Protein 3EBT (pdb70)

Secondary structure (P-SEA, 3-state):
ccccaaaaaaaaaaaccccccccccccccccccccccccccccccccaaaaaaaaaaccccccccccccbbbbcccbbbbbbbbbbbccccbbbbbcbbbbbbbccccccbbbbbccccccccccc

B-factor: mean 20.27, std 9.11, range [6.92, 60.17]

Sequence (126 aa):
SNNNQQTVREESSYEAFHHRRDLPGVLAALAPDDVRWTHPDGSSPYGLGGTKHHGHDEVIAFIRHVPTHIAERRLAPDDEEFIESGERRIVVLLGTRRVTAVNGRSATLKFVHVVWRRRFENGRAVTFEDHFDTAEIRLITA

Radius of gyration: 14.11 Å; Cα contacts (8 Å, |Δi|>4): 260; chains: 1; bounding box: 43×29×24 Å

Structure (mmCIF, N/CA/C/O backbone):
data_3EBT
#
_entry.id   3EBT
#
_cell.length_a   75.730
_cell.length_b   75.730
_cell.length_c   50.070
_cell.angle_alpha   90.000
_cell.angle_beta   90.000
_cell.angle_gamma   120.000
#
_symmetry.space_group_name_H-M   'P 31 2 1'
#
loop_
_entity.id
_entity.type
_entity.pdbx_description
1 polymer 'uncharacterized NTF2-like protein'
2 non-polymer 'UNKNOWN LIGAND'
3 water water
#
loop_
_atom_site.group_PDB
_atom_site.id
_atom_site.type_symbol
_atom_site.label_atom_id
_atom_site.label_alt_id
_atom_site.label_comp_id
_atom_site.label_asym_id
_atom_site.label_entity_id
_atom_site.label_seq_id
_atom_site.pdbx_PDB_ins_code
_atom_site.Cartn_x
_atom_site.Cartn_y
_atom_site.Cartn_z
_atom_site.occupancy
_atom_site.B_iso_or_equiv
_atom_site.auth_seq_id
_atom_site.auth_comp_id
_atom_site.auth_asym_id
_atom_site.auth_atom_id
_atom_site.pdbx_PDB_model_num
ATOM 1 C C . GLY A 1 1 ? 61.595 -0.613 2.509 1.00 39.17 0 GLY A C 1
ATOM 2 O O . GLY A 1 1 ? 61.799 0.127 1.543 1.00 41.38 0 GLY A O 1
ATOM 11 N N . SER A 1 3 ? 58.881 2.394 2.123 1.00 29.59 2 SER A N 1
ATOM 12 C CA . SER A 1 3 ? 58.890 3.834 1.922 1.00 26.04 2 SER A CA 1
ATOM 13 C C . SER A 1 3 ? 58.058 4.517 3.007 1.00 24.27 2 SER A C 1
ATOM 14 O O . SER A 1 3 ? 57.183 3.903 3.632 1.00 23.69 2 SER A O 1
ATOM 17 N N . ASN A 1 4 ? 58.316 5.804 3.229 1.00 23.87 3 ASN A N 1
ATOM 18 C CA A ASN A 1 4 ? 57.538 6.558 4.212 0.50 23.31 3 ASN A CA 1
ATOM 19 C CA B ASN A 1 4 ? 57.548 6.569 4.208 0.50 23.20 3 ASN A CA 1
ATOM 20 C C . ASN A 1 4 ? 56.063 6.603 3.818 1.00 21.60 3 ASN A C 1
ATOM 21 O O . ASN A 1 4 ? 55.193 6.521 4.671 1.00 20.87 3 ASN A O 1
ATOM 30 N N . ASN A 1 5 ? 55.798 6.741 2.517 1.00 19.27 4 ASN A N 1
ATOM 31 C CA . ASN A 1 5 ? 54.404 6.763 2.035 1.00 17.42 4 ASN A CA 1
ATOM 32 C C . ASN A 1 5 ? 53.683 5.463 2.294 1.00 17.35 4 ASN A C 1
ATOM 33 O O . ASN A 1 5 ? 52.533 5.481 2.715 1.00 17.85 4 ASN A O 1
ATOM 46 N N . GLN A 1 7 ? 54.429 3.406 4.751 1.00 21.74 6 GLN A N 1
ATOM 47 C CA A GLN A 1 7 ? 54.167 3.409 6.196 0.50 22.22 6 GLN A CA 1
ATOM 48 C CA B GLN A 1 7 ? 54.191 3.424 6.199 0.50 22.35 6 GLN A CA 1
ATOM 49 C C . GLN A 1 7 ? 52.956 4.271 6.538 1.00 20.51 6 GLN A C 1
ATOM 50 O O . GLN A 1 7 ? 52.139 3.904 7.361 1.00 21.53 6 GLN A O 1
ATOM 61 N N . THR A 1 8 ? 52.849 5.431 5.911 1.00 19.54 7 THR A N 1
ATOM 62 C CA . THR A 1 8 ? 51.713 6.327 6.093 1.00 19.65 7 THR A CA 1
ATOM 63 C C . THR A 1 8 ? 50.387 5.681 5.701 1.00 20.77 7 THR A C 1
ATOM 64 O O . THR A 1 8 ? 49.406 5.800 6.432 1.00 19.99 7 THR A O 1
ATOM 68 N N . VAL A 1 9 ? 50.362 5.003 4.546 1.00 19.20 8 VAL A N 1
ATOM 69 C CA . VAL A 1 9 ? 49.146 4.289 4.129 1.00 19.34 8 VAL A CA 1
ATOM 70 C C . VAL A 1 9 ? 48.790 3.208 5.151 1.00 19.66 8 VAL A C 1
ATOM 71 O O . VAL A 1 9 ? 47.662 3.140 5.642 1.00 19.68 8 VAL A O 1
ATOM 75 N N . ARG A 1 10 ? 49.782 2.367 5.461 1.00 21.52 9 ARG A N 1
ATOM 76 C CA . ARG A 1 10 ? 49.555 1.262 6.393 1.00 23.63 9 ARG A CA 1
ATOM 77 C C . ARG A 1 10 ? 49.072 1.809 7.744 1.00 22.84 9 ARG A C 1
ATOM 78 O O . ARG A 1 10 ? 48.132 1.294 8.341 1.00 25.14 9 ARG A O 1
ATOM 86 N N . GLU A 1 11 ? 49.683 2.910 8.210 1.00 23.62 10 GLU A N 1
ATOM 87 C CA A GLU A 1 11 ? 49.258 3.522 9.452 0.50 24.04 10 GLU A CA 1
ATOM 88 C CA B GLU A 1 11 ? 49.268 3.579 9.461 0.50 24.39 10 GLU A CA 1
ATOM 89 C C . GLU A 1 11 ? 47.841 4.116 9.415 1.00 23.37 10 GLU A C 1
ATOM 90 O O . GLU A 1 11 ? 47.146 4.123 10.424 1.00 24.15 10 GLU A O 1
ATOM 101 N N . SER A 1 12 ? 47.390 4.600 8.250 1.00 21.57 11 SER A N 1
ATOM 102 C CA A SER A 1 12 ? 46.044 5.132 8.144 0.50 20.18 11 SER A CA 1
ATOM 103 C CA B SER A 1 12 ? 46.014 5.118 8.121 0.50 21.64 11 SER A CA 1
ATOM 104 C C . SER A 1 12 ? 44.987 4.023 8.354 1.00 19.95 11 SER A C 1
ATOM 105 O O . SER A 1 12 ? 43.944 4.271 8.974 1.00 19.98 11 SER A O 1
ATOM 110 N N . TYR A 1 13 ? 45.275 2.814 7.838 1.00 19.56 12 TYR A N 1
ATOM 111 C CA . TYR A 1 13 ? 44.369 1.661 8.059 1.00 19.66 12 TYR A CA 1
ATOM 112 C C . TYR A 1 13 ? 44.303 1.271 9.548 1.00 20.74 12 TYR A C 1
ATOM 113 O O . TYR A 1 13 ? 43.218 1.001 10.056 1.00 21.46 12 TYR A O 1
ATOM 122 N N . GLU A 1 14 ? 45.437 1.405 10.248 1.00 22.04 13 GLU A N 1
ATOM 123 C CA . GLU A 1 14 ? 45.489 1.117 11.693 1.00 23.38 13 GLU A CA 1
ATOM 124 C C . GLU A 1 14 ? 44.629 2.161 12.404 1.00 23.57 13 GLU A C 1
ATOM 125 O O . GLU A 1 14 ? 43.773 1.842 13.249 1.00 24.69 13 GLU A O 1
ATOM 131 N N . ALA A 1 15 ? 44.793 3.430 12.026 1.00 22.89 14 ALA A N 1
ATOM 132 C CA . ALA A 1 15 ? 43.957 4.499 12.583 1.00 22.51 14 ALA A CA 1
ATOM 133 C C . ALA A 1 15 ? 42.464 4.279 12.382 1.00 24.38 14 ALA A C 1
ATOM 134 O O . ALA A 1 15 ? 41.660 4.461 13.278 1.00 25.82 14 ALA A O 1
ATOM 136 N N . PHE A 1 16 ? 42.095 3.831 11.179 1.00 23.75 15 PHE A N 1
ATOM 137 C CA . PHE A 1 16 ? 40.704 3.535 10.869 1.00 23.27 15 PHE A CA 1
ATOM 138 C C . PHE A 1 16 ? 40.106 2.459 11.800 1.00 23.40 15 PHE A C 1
ATOM 139 O O . PHE A 1 16 ? 39.001 2.609 12.307 1.00 26.10 15 PHE A O 1
ATOM 147 N N . HIS A 1 17 ? 40.867 1.408 12.000 1.00 22.85 16 HIS A N 1
ATOM 148 C CA A HIS A 1 17 ? 40.369 0.336 12.870 0.50 24.95 16 HIS A CA 1
ATOM 149 C CA B HIS A 1 17 ? 40.495 0.231 12.830 0.50 26.02 16 HIS A CA 1
ATOM 150 C C . HIS A 1 17 ? 40.258 0.678 14.300 1.00 27.48 16 HIS A C 1
ATOM 151 O O . HIS A 1 17 ? 39.488 0.039 14.989 1.00 29.29 16 HIS A O 1
ATOM 164 N N . ARG A 1 18 ? 40.941 1.760 14.709 1.00 28.59 17 ARG A N 1
ATOM 165 C CA . ARG A 1 18 ? 40.837 2.351 16.060 1.00 29.43 17 ARG A CA 1
ATOM 166 C C . ARG A 1 18 ? 39.723 3.405 16.178 1.00 31.89 17 ARG A C 1
ATOM 167 O O . ARG A 1 18 ? 39.482 3.889 17.288 1.00 34.73 17 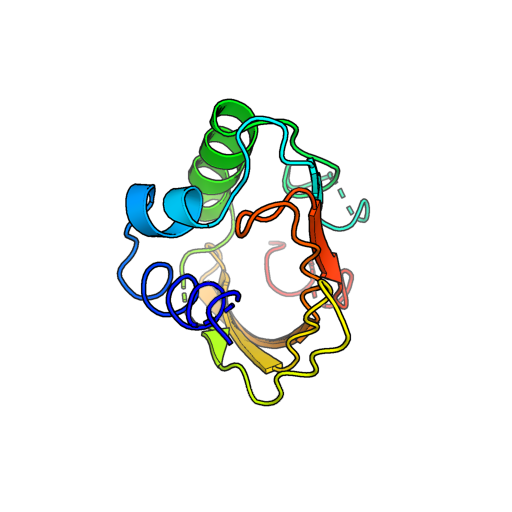ARG A O 1
ATOM 175 N N . ARG A 1 19 ? 39.073 3.803 15.080 1.00 30.61 18 ARG A N 1
ATOM 176 C CA . ARG A 1 19 ? 38.092 4.907 15.043 1.00 31.76 18 ARG A CA 1
ATOM 177 C C . ARG A 1 19 ? 38.746 6.232 15.518 1.00 33.52 18 ARG A C 1
ATOM 178 O O . ARG A 1 19 ? 38.135 7.032 16.244 1.00 35.11 18 ARG A O 1
ATOM 180 N N . ASP A 1 20 ? 39.992 6.422 15.071 1.00 32.07 19 ASP A N 1
ATOM 181 C CA . ASP A 1 20 ? 40.864 7.540 15.410 1.00 31.06 19 ASP A CA 1
ATOM 182 C C . ASP A 1 20 ? 40.867 8.477 14.218 1.00 29.65 19 ASP A C 1
ATOM 183 O O . ASP A 1 20 ? 41.686 8.310 13.291 1.00 29.35 19 ASP A O 1
ATOM 188 N N . LEU A 1 21 ? 39.949 9.436 14.244 1.00 29.98 20 LEU A N 1
ATOM 189 C CA . LEU A 1 21 ? 39.790 10.432 13.187 1.00 29.64 20 LEU A CA 1
ATOM 190 C C . LEU A 1 21 ? 41.053 11.261 12.946 1.00 28.26 20 LEU A C 1
ATOM 191 O O . LEU A 1 21 ? 41.455 11.432 11.810 1.00 26.06 20 LEU A O 1
ATOM 196 N N . PRO A 1 22 ? 41.671 11.830 13.997 1.00 27.30 21 PRO A N 1
ATOM 197 C CA . PRO A 1 22 ? 42.944 12.535 13.751 1.00 25.08 21 PRO A CA 1
ATOM 198 C C . PRO A 1 22 ? 44.024 11.683 13.055 1.00 23.81 21 PRO A C 1
ATOM 199 O O . PRO A 1 22 ? 44.728 12.185 12.181 1.00 23.20 21 PRO A O 1
ATOM 203 N N . GLY A 1 23 ? 44.128 10.408 13.425 1.00 23.55 22 GLY A N 1
ATOM 204 C CA . GLY A 1 23 ? 45.089 9.486 12.823 1.00 24.01 22 GLY A CA 1
ATOM 205 C C . GLY A 1 23 ? 44.814 9.274 11.330 1.00 23.79 22 GLY A C 1
ATOM 206 O O . GLY A 1 23 ? 45.748 9.224 10.528 1.00 24.44 22 GLY A O 1
ATOM 207 N N . VAL A 1 24 ? 43.536 9.213 10.974 1.00 23.57 23 VAL A N 1
ATOM 208 C CA . VAL A 1 24 ? 43.125 9.105 9.537 1.00 22.89 23 VAL A CA 1
ATOM 209 C C . VAL A 1 24 ? 43.456 10.405 8.769 1.00 23.00 23 VAL A C 1
ATOM 210 O O . VAL A 1 24 ? 43.991 10.375 7.659 1.00 23.08 23 VAL A O 1
ATOM 214 N N . LEU A 1 25 ? 43.152 11.554 9.369 1.00 21.37 24 LEU A N 1
ATOM 215 C CA . LEU A 1 25 ? 43.471 12.854 8.765 1.00 21.26 24 LEU A CA 1
ATOM 216 C C . LEU A 1 25 ? 44.964 13.134 8.627 1.00 21.73 24 LEU A C 1
ATOM 217 O O . LEU A 1 25 ? 45.373 13.883 7.726 1.00 21.75 24 LEU A O 1
ATOM 222 N N . ALA A 1 26 ? 45.777 12.543 9.506 1.00 21.64 25 ALA A N 1
ATOM 223 C CA . ALA A 1 26 ? 47.248 12.723 9.506 1.00 21.98 25 ALA A CA 1
ATOM 224 C C . ALA A 1 26 ? 47.916 12.385 8.169 1.00 20.14 25 ALA A C 1
ATOM 225 O O . ALA A 1 26 ? 48.915 12.977 7.791 1.00 20.96 25 ALA A O 1
ATOM 227 N N . ALA A 1 27 ? 47.333 11.437 7.422 1.00 18.67 26 ALA A N 1
ATOM 228 C CA . ALA A 1 27 ? 47.857 11.033 6.120 1.00 17.77 26 ALA A CA 1
ATOM 229 C C . ALA A 1 27 ? 47.501 11.967 4.998 1.00 16.67 26 ALA A C 1
ATOM 230 O O . ALA A 1 27 ? 48.070 11.841 3.926 1.00 17.82 26 ALA A O 1
ATOM 232 N N . LEU A 1 28 ? 46.546 12.861 5.221 1.00 16.49 27 LEU A N 1
ATOM 233 C CA . LEU A 1 28 ? 45.957 13.661 4.155 1.00 15.74 27 LEU A CA 1
ATOM 234 C C . LEU A 1 28 ? 46.467 15.068 4.102 1.00 15.19 27 LEU A C 1
ATOM 235 O O . LEU A 1 28 ? 46.576 15.733 5.136 1.00 16.95 27 LEU A O 1
ATOM 240 N N . ALA A 1 29 ? 46.758 15.535 2.894 1.00 15.65 28 ALA A N 1
ATOM 241 C CA . ALA A 1 29 ? 47.161 16.912 2.699 1.00 15.97 28 ALA A CA 1
ATOM 242 C C . ALA A 1 29 ? 46.034 17.865 3.077 1.00 17.13 28 ALA A C 1
ATOM 243 O O . ALA A 1 29 ? 44.850 17.507 3.035 1.00 16.91 28 ALA A O 1
ATOM 245 N N . PRO A 1 30 ? 46.378 19.105 3.485 1.00 17.92 29 PRO A N 1
ATOM 246 C CA . PRO A 1 30 ? 45.274 20.035 3.749 1.00 18.52 29 PRO A CA 1
ATOM 247 C C . PRO A 1 30 ? 44.301 20.296 2.585 1.00 19.47 29 PRO A C 1
ATOM 248 O O . PRO A 1 30 ? 43.127 20.533 2.818 1.00 21.23 29 PRO A O 1
ATOM 252 N N . ASP A 1 31 ? 44.779 20.224 1.342 1.00 17.65 30 ASP A N 1
ATOM 253 C CA A ASP A 1 31 ? 44.043 20.460 0.085 0.50 16.95 30 ASP A CA 1
ATOM 254 C CA B ASP A 1 31 ? 43.867 20.442 0.206 0.50 18.41 30 ASP A CA 1
ATOM 255 C C . ASP A 1 31 ? 43.505 19.118 -0.480 1.00 16.00 30 ASP A C 1
ATOM 256 O O . ASP A 1 31 ? 43.151 19.079 -1.646 1.00 16.29 30 ASP A O 1
ATOM 265 N N . VAL A 1 32 ? 43.462 18.048 0.317 1.00 15.60 31 VAL A N 1
ATOM 266 C CA . VAL A 1 32 ? 43.076 16.721 -0.187 1.00 13.18 31 VAL A CA 1
ATOM 267 C C . VAL A 1 32 ? 41.763 16.734 -0.946 1.00 12.98 31 VAL A C 1
ATOM 268 O O . VAL A 1 32 ? 40.824 17.402 -0.555 1.00 14.34 31 VAL A O 1
ATOM 272 N N . ARG A 1 33 ? 41.707 15.954 -2.019 1.00 12.42 32 ARG A N 1
ATOM 273 C CA . ARG A 1 33 ? 40.484 15.662 -2.767 1.00 12.09 32 ARG A CA 1
ATOM 274 C C . ARG A 1 33 ? 40.224 14.176 -2.518 1.00 11.49 32 ARG A C 1
ATOM 275 O O . ARG A 1 33 ? 41.005 13.340 -2.956 1.00 12.64 32 ARG A O 1
ATOM 283 N N . TRP A 1 34 ? 39.155 13.906 -1.775 1.00 11.34 33 TRP A N 1
ATOM 284 C CA . TRP A 1 34 ? 38.898 12.588 -1.170 1.00 11.73 33 TRP A CA 1
ATOM 285 C C . TRP A 1 34 ? 37.566 12.136 -1.751 1.00 12.24 33 TRP A C 1
ATOM 286 O O . TRP A 1 34 ? 36.526 12.699 -1.441 1.00 12.85 33 TRP A O 1
ATOM 297 N N . THR A 1 35 ? 37.617 11.100 -2.589 1.00 10.99 34 THR A N 1
ATOM 298 C CA . THR A 1 35 ? 36.501 10.790 -3.482 1.00 10.49 34 THR A CA 1
ATOM 299 C C . THR A 1 35 ? 35.915 9.408 -3.283 1.00 10.70 34 THR A C 1
ATOM 300 O O . THR A 1 35 ? 36.631 8.434 -3.103 1.00 11.08 34 THR A O 1
ATOM 304 N N . HIS A 1 36 ? 34.594 9.360 -3.336 1.00 10.38 35 HIS A N 1
ATOM 305 C CA . HIS A 1 36 ? 33.789 8.144 -3.355 1.00 10.08 35 HIS A CA 1
ATOM 306 C C . HIS A 1 36 ? 32.893 8.141 -4.565 1.00 10.67 35 HIS A C 1
ATOM 307 O O . HIS A 1 36 ? 32.685 9.185 -5.216 1.00 11.33 35 HIS A O 1
ATOM 314 N N . PRO A 1 37 ? 32.338 6.976 -4.915 1.00 9.95 36 PRO A N 1
ATOM 315 C CA . PRO A 1 37 ? 31.609 6.898 -6.178 1.00 9.92 36 PRO A CA 1
ATOM 316 C C . PRO A 1 37 ? 30.360 7.764 -6.221 1.00 10.35 36 PRO A C 1
ATOM 317 O O . PRO A 1 37 ? 29.611 7.835 -5.247 1.00 11.43 36 PRO A O 1
ATOM 321 N N . ASP A 1 38 ? 30.088 8.330 -7.392 1.00 10.70 37 ASP A N 1
ATOM 322 C CA . ASP A 1 38 ? 28.874 9.136 -7.584 1.00 11.97 37 ASP A CA 1
ATOM 323 C C . ASP A 1 38 ? 27.602 8.326 -7.367 1.00 11.94 37 ASP A C 1
ATOM 324 O O . ASP A 1 38 ? 26.592 8.889 -6.931 1.00 12.80 37 ASP A O 1
ATOM 329 N N . GLY A 1 39 ? 27.643 7.011 -7.596 1.00 10.64 38 GLY A N 1
ATOM 330 C CA . GLY A 1 39 ? 26.477 6.200 -7.329 1.00 11.24 38 GLY A CA 1
ATOM 331 C C . GLY A 1 39 ? 26.038 6.186 -5.869 1.00 11.37 38 GLY A C 1
ATOM 332 O O . GLY A 1 39 ? 24.913 5.778 -5.583 1.00 12.70 38 GLY A O 1
ATOM 341 N N . SER A 1 41 ? 25.774 8.916 -4.063 1.00 13.14 40 SER A N 1
ATOM 342 C CA A SER A 1 41 ? 25.198 10.244 -3.754 0.70 13.86 40 SER A CA 1
ATOM 343 C CA B SER A 1 41 ? 25.212 10.226 -3.725 0.30 14.87 40 SER A CA 1
ATOM 344 C C . SER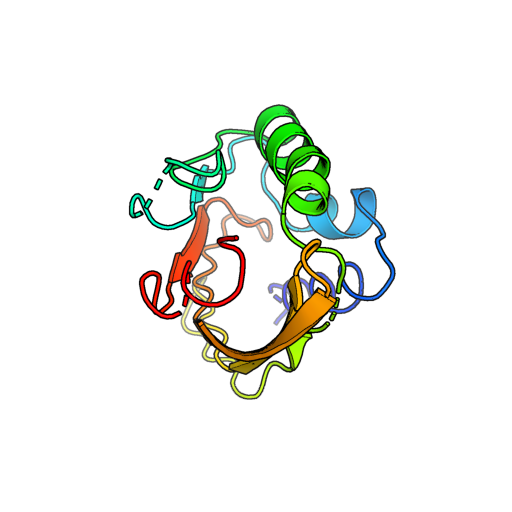 A 1 41 ? 23.820 10.212 -3.099 1.00 16.00 40 SER A C 1
ATOM 345 O O . SER A 1 41 ? 23.557 11.052 -2.239 1.00 16.83 40 SER A O 1
ATOM 350 N N . PRO A 1 42 ? 22.937 9.255 -3.469 1.00 15.73 41 PRO A N 1
ATOM 351 C CA . PRO A 1 42 ? 21.629 9.259 -2.756 1.00 17.83 41 PRO A CA 1
ATOM 352 C C . PRO A 1 42 ? 21.733 9.048 -1.239 1.00 17.96 41 PRO A C 1
ATOM 353 O O . PRO A 1 42 ? 20.787 9.391 -0.511 1.00 21.22 41 PRO A O 1
ATOM 357 N N . TYR A 1 43 ? 22.824 8.456 -0.777 1.00 16.31 42 TYR A N 1
ATOM 358 C CA . TYR A 1 43 ? 23.108 8.212 0.622 1.00 16.40 42 TYR A CA 1
ATOM 359 C C . TYR A 1 43 ? 23.984 9.254 1.279 1.00 16.59 42 TYR A C 1
ATOM 360 O O . TYR A 1 43 ? 24.382 9.099 2.435 1.00 18.01 42 TYR A O 1
ATOM 369 N N . GLY A 1 44 ? 24.359 10.289 0.513 1.00 16.22 43 GLY A N 1
ATOM 370 C CA . GLY A 1 44 ? 25.247 11.320 1.020 1.00 16.74 43 GLY A CA 1
ATOM 371 C C . GLY A 1 44 ? 26.681 10.852 1.159 1.00 16.67 43 GLY A C 1
ATOM 372 O O . GLY A 1 44 ? 27.463 11.458 1.877 1.00 18.47 43 GLY A O 1
ATOM 373 N N . LEU A 1 45 ? 27.036 9.778 0.430 1.00 15.79 44 LEU A N 1
ATOM 374 C CA . LEU A 1 45 ? 28.344 9.157 0.534 1.00 16.14 44 LEU A CA 1
ATOM 375 C C . LEU A 1 45 ? 29.091 9.082 -0.786 1.00 13.73 44 LEU A C 1
ATOM 376 O O . LEU A 1 45 ? 29.973 8.257 -0.945 1.00 14.31 44 LEU A O 1
ATOM 381 N N . GLY A 1 46 ? 28.753 9.968 -1.706 1.00 13.70 45 GLY A N 1
ATOM 382 C CA . GLY A 1 46 ? 29.406 10.068 -2.979 1.00 13.78 45 GLY A CA 1
ATOM 383 C C . GLY A 1 46 ? 30.189 11.342 -3.150 1.00 15.96 45 GLY A C 1
ATOM 384 O O . GLY A 1 46 ? 30.200 12.230 -2.310 1.00 22.32 45 GLY A O 1
ATOM 385 N N . GLY A 1 47 ? 30.864 11.414 -4.265 1.00 16.17 46 GLY A N 1
ATOM 386 C CA . GLY A 1 47 ? 31.543 12.622 -4.712 1.00 18.10 46 GLY A CA 1
ATOM 387 C C . GLY A 1 47 ? 32.872 12.896 -4.093 1.00 13.97 46 GLY A C 1
ATOM 388 O O . GLY A 1 47 ? 33.416 12.063 -3.406 1.00 13.79 46 GLY A O 1
ATOM 389 N N . THR A 1 48 ? 33.399 14.081 -4.397 1.00 14.99 47 THR A N 1
ATOM 390 C CA . THR A 1 48 ? 34.715 14.493 -3.939 1.00 13.70 47 THR A CA 1
ATOM 391 C C . THR A 1 48 ? 34.591 15.492 -2.792 1.00 15.79 47 THR A C 1
ATOM 392 O O . THR A 1 48 ? 33.950 16.561 -2.945 1.00 18.47 47 THR A O 1
ATOM 396 N N . LYS A 1 49 ? 35.178 15.139 -1.653 1.00 13.98 48 LYS A N 1
ATOM 397 C CA . LYS A 1 49 ? 35.310 16.023 -0.492 1.00 14.48 48 LYS A CA 1
ATOM 398 C C . LYS A 1 49 ? 36.640 16.742 -0.634 1.00 15.08 48 LYS A C 1
ATOM 399 O O . LYS A 1 49 ? 37.647 16.135 -0.930 1.00 16.01 48 LYS A O 1
ATOM 405 N N . HIS A 1 50 ? 36.640 18.044 -0.374 1.00 15.17 49 HIS A N 1
ATOM 406 C CA A HIS A 1 50 ? 37.826 18.851 -0.528 0.70 15.28 49 HIS A CA 1
ATOM 407 C CA B HIS A 1 50 ? 37.804 18.914 -0.521 0.30 15.97 49 HIS A CA 1
ATOM 408 C C . HIS A 1 50 ? 38.208 19.412 0.846 1.00 14.66 49 HIS A C 1
ATOM 409 O O . HIS A 1 50 ? 37.470 20.204 1.457 1.00 17.43 49 HIS A O 1
ATOM 422 N N . GLY A 1 51 ? 39.389 19.031 1.326 1.00 15.72 50 GLY A N 1
ATOM 423 C CA . GLY A 1 51 ? 39.912 19.473 2.615 1.00 15.86 50 GLY A CA 1
ATOM 424 C C . GLY A 1 51 ? 39.447 18.685 3.813 1.00 15.79 50 GLY A C 1
ATOM 425 O O . GLY A 1 51 ? 38.483 17.902 3.740 1.00 16.38 50 GLY A O 1
ATOM 426 N N . HIS A 1 52 ? 40.153 18.846 4.932 1.00 17.00 51 HIS A N 1
ATOM 427 C CA . HIS A 1 52 ? 39.897 18.049 6.141 1.00 17.55 51 HIS A CA 1
ATOM 428 C C . HIS A 1 52 ? 38.484 18.210 6.695 1.00 17.61 51 HIS A C 1
ATOM 429 O O . HIS A 1 52 ? 37.865 17.221 7.089 1.00 17.96 51 HIS A O 1
ATOM 436 N N . ASP A 1 53 ? 37.965 19.431 6.721 1.00 18.90 52 ASP A N 1
ATOM 437 C CA . ASP A 1 53 ? 36.620 19.633 7.234 1.00 19.66 52 ASP A CA 1
ATOM 438 C C . ASP A 1 53 ? 35.560 18.866 6.453 1.00 19.67 52 ASP A C 1
ATOM 439 O O . ASP A 1 53 ? 34.672 18.262 7.048 1.00 19.31 52 ASP A O 1
ATOM 444 N N . GLU A 1 54 ? 35.647 18.876 5.125 1.00 18.19 53 GLU A N 1
ATOM 445 C CA . GLU A 1 54 ? 34.689 18.118 4.294 1.00 17.58 53 GLU A CA 1
ATOM 446 C C . GLU A 1 54 ? 34.837 16.595 4.485 1.00 16.58 53 GLU A C 1
ATOM 447 O O . GLU A 1 54 ? 33.838 15.891 4.523 1.00 17.76 53 GLU A O 1
ATOM 453 N N . VAL A 1 55 ? 36.066 16.129 4.680 1.00 16.64 54 VAL A N 1
ATOM 454 C CA . VAL A 1 55 ? 36.343 14.702 4.943 1.00 15.70 54 VAL A CA 1
ATOM 455 C C . VAL A 1 55 ? 35.707 14.315 6.297 1.00 16.53 54 VAL A C 1
ATOM 456 O O . VAL A 1 55 ? 34.999 13.313 6.421 1.00 17.09 54 VAL A O 1
ATOM 460 N N . ILE A 1 56 ? 35.923 15.153 7.310 1.00 16.73 55 ILE A N 1
ATOM 461 C CA . ILE A 1 56 ? 35.337 14.924 8.626 1.00 17.99 55 ILE A CA 1
ATOM 462 C C . ILE A 1 56 ? 33.804 14.848 8.555 1.00 16.12 55 ILE A C 1
ATOM 463 O O . ILE A 1 56 ? 33.194 13.953 9.191 1.00 18.63 55 ILE A O 1
ATOM 468 N N . ALA A 1 57 ? 33.175 15.764 7.816 1.00 18.17 56 ALA A N 1
ATOM 469 C CA . ALA A 1 57 ? 31.718 15.772 7.644 1.00 17.73 56 ALA A CA 1
ATOM 470 C C . ALA A 1 57 ? 31.201 14.455 7.017 1.00 17.92 56 ALA A C 1
ATOM 471 O O . ALA A 1 57 ? 30.197 13.881 7.445 1.00 19.73 56 ALA A O 1
ATOM 473 N N . PHE A 1 58 ? 31.918 13.955 6.026 1.00 17.08 57 PHE A N 1
ATOM 474 C CA . PHE A 1 58 ? 31.581 12.686 5.386 1.00 17.03 57 PHE A CA 1
ATOM 475 C C . PHE A 1 58 ? 31.652 11.572 6.424 1.00 16.40 57 PHE A C 1
ATOM 476 O O . PHE A 1 58 ? 30.721 10.769 6.558 1.00 17.79 57 PHE A O 1
ATOM 484 N N . ILE A 1 59 ? 32.769 11.487 7.123 1.00 17.46 58 ILE A N 1
ATOM 485 C CA . ILE A 1 59 ? 33.010 10.451 8.133 1.00 18.17 58 ILE A CA 1
ATOM 486 C C . ILE A 1 59 ? 31.933 10.448 9.204 1.00 19.12 58 ILE A C 1
ATOM 487 O O . ILE A 1 59 ? 31.427 9.376 9.592 1.00 20.90 58 ILE A O 1
ATOM 492 N N . ARG A 1 60 ? 31.523 11.637 9.619 1.00 19.36 59 ARG A N 1
ATOM 493 C CA . ARG A 1 60 ? 30.468 11.752 10.628 1.00 21.70 59 ARG A CA 1
ATOM 494 C C . ARG A 1 60 ? 29.095 11.347 10.108 1.00 20.62 59 ARG A C 1
ATOM 495 O O . ARG A 1 60 ? 28.214 10.962 10.905 1.00 21.98 59 ARG A O 1
ATOM 503 N N . HIS A 1 61 ? 28.902 11.365 8.791 1.00 20.07 60 HIS A N 1
ATOM 504 C CA . HIS A 1 61 ? 27.652 10.944 8.156 1.00 18.24 60 HIS A CA 1
ATOM 505 C C . HIS A 1 61 ? 27.561 9.412 7.941 1.00 18.32 60 HIS A C 1
ATOM 506 O O . HIS A 1 61 ? 26.460 8.863 7.901 1.00 19.57 60 HIS A O 1
ATOM 513 N N . VAL A 1 62 ? 28.692 8.730 7.840 1.00 17.73 61 VAL A N 1
ATOM 514 C CA . VAL A 1 62 ? 28.722 7.267 7.562 1.00 17.86 61 VAL A CA 1
ATOM 515 C C . VAL A 1 62 ? 27.807 6.447 8.501 1.00 18.47 61 VAL A C 1
ATOM 516 O O . VAL A 1 62 ? 27.051 5.607 8.015 1.00 17.87 61 VAL A O 1
ATOM 520 N N . PRO A 1 63 ? 27.844 6.710 9.828 1.00 18.50 62 PRO A N 1
ATOM 521 C CA . PRO A 1 63 ? 26.966 5.956 10.755 1.00 19.04 62 PRO A CA 1
ATOM 522 C C . PRO A 1 63 ? 25.456 6.036 10.500 1.00 18.34 62 PRO A C 1
ATOM 523 O O . PRO A 1 63 ? 24.687 5.245 11.114 1.00 21.05 62 PRO A O 1
ATOM 527 N N . THR A 1 64 ? 25.002 6.985 9.697 1.00 19.16 63 THR A N 1
ATOM 528 C CA . THR A 1 64 ? 23.613 7.058 9.272 1.00 18.50 63 THR A CA 1
ATOM 529 C C . THR A 1 64 ? 23.168 5.792 8.555 1.00 19.30 63 THR A C 1
ATOM 530 O O . THR A 1 64 ? 22.026 5.352 8.697 1.00 21.45 63 THR A O 1
ATOM 534 N N . HIS A 1 65 ? 24.089 5.195 7.805 1.00 17.60 64 HIS A N 1
ATOM 535 C CA . HIS A 1 65 ? 23.807 4.005 6.998 1.00 17.37 64 HIS A CA 1
ATOM 536 C C . HIS A 1 65 ? 24.598 2.769 7.352 1.00 16.57 64 HIS A C 1
ATOM 537 O O . HIS A 1 65 ? 24.105 1.654 7.111 1.00 17.95 64 HIS A O 1
ATOM 544 N N . ILE A 1 66 ? 25.812 2.929 7.871 1.00 16.63 65 ILE A N 1
ATOM 545 C CA . ILE A 1 66 ? 26.733 1.842 8.136 1.00 18.16 65 ILE A CA 1
ATOM 546 C C . ILE A 1 66 ? 27.087 1.810 9.617 1.00 18.23 65 ILE A C 1
ATOM 547 O O . ILE A 1 66 ? 27.623 2.774 10.175 1.00 20.61 65 ILE A O 1
ATOM 552 N N . ALA A 1 67 ? 26.774 0.690 10.243 1.00 19.26 66 ALA A N 1
ATOM 553 C CA . ALA A 1 67 ? 27.016 0.490 11.672 1.00 20.21 66 ALA A CA 1
ATOM 554 C C . ALA A 1 67 ? 28.432 0.055 11.979 1.00 21.60 66 ALA A C 1
ATOM 555 O O . ALA A 1 67 ? 28.981 0.405 13.040 1.00 23.52 66 ALA A O 1
ATOM 557 N N . GLU A 1 68 ? 29.020 -0.755 11.088 1.00 20.46 67 GLU A N 1
ATOM 558 C CA . GLU A 1 68 ? 30.378 -1.223 11.278 1.00 21.58 67 GLU A CA 1
ATOM 559 C C . GLU A 1 68 ? 31.031 -1.505 9.939 1.00 20.28 67 GLU A C 1
ATOM 560 O O . GLU A 1 68 ? 30.354 -1.948 9.003 1.00 19.26 67 GLU A O 1
ATOM 571 N N . ARG A 1 70 ? 34.962 -3.135 8.775 1.00 17.26 69 ARG A N 1
ATOM 572 C CA A ARG A 1 70 ? 36.305 -3.630 9.056 0.50 17.89 69 ARG A CA 1
ATOM 573 C CA B ARG A 1 70 ? 36.299 -3.632 9.061 0.50 18.20 69 ARG A CA 1
ATOM 574 C C . ARG A 1 70 ? 36.999 -3.885 7.723 1.00 17.03 69 ARG A C 1
ATOM 575 O O . ARG A 1 70 ? 36.517 -4.669 6.912 1.00 18.47 69 ARG A O 1
ATOM 580 N N . LEU A 1 71 ? 38.082 -3.178 7.474 1.00 17.40 70 LEU A N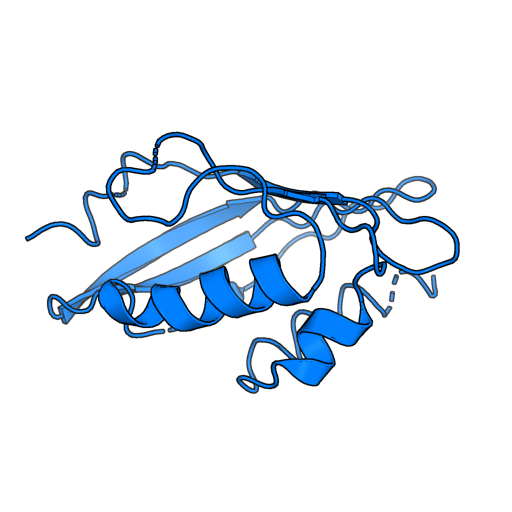 1
ATOM 581 C CA . LEU A 1 71 ? 38.881 -3.320 6.280 1.00 16.62 70 LEU A CA 1
ATOM 582 C C . LEU A 1 71 ? 39.904 -4.419 6.432 1.00 18.40 70 LEU A C 1
ATOM 583 O O . LEU A 1 71 ? 40.588 -4.531 7.484 1.00 21.37 70 LEU A O 1
ATOM 588 N N . ALA A 1 72 ? 40.087 -5.182 5.377 1.00 17.53 71 ALA A N 1
ATOM 589 C CA . ALA A 1 72 ? 41.069 -6.226 5.318 1.00 17.74 71 ALA A CA 1
ATOM 590 C C . ALA A 1 72 ? 41.880 -6.036 4.027 1.00 15.70 71 ALA A C 1
ATOM 591 O O . ALA A 1 72 ? 41.638 -6.687 3.018 1.00 16.65 71 ALA A O 1
ATOM 593 N N . PRO A 1 73 ? 42.834 -5.087 4.035 1.00 16.63 72 PRO A N 1
ATOM 594 C CA . PRO A 1 73 ? 43.694 -4.919 2.871 1.00 16.09 72 PRO A CA 1
ATOM 595 C C . PRO A 1 73 ? 44.508 -6.172 2.636 1.00 18.07 72 PRO A C 1
ATOM 596 O O . PRO A 1 73 ? 45.021 -6.761 3.606 1.00 21.75 72 PRO A O 1
ATOM 600 N N . ASP A 1 74 ? 44.625 -6.583 1.383 1.00 16.48 73 ASP A N 1
ATOM 601 C CA A ASP A 1 74 ? 45.368 -7.773 0.915 0.50 17.68 73 ASP A CA 1
ATOM 602 C CA B ASP A 1 74 ? 45.460 -7.744 1.068 0.50 17.88 73 ASP A CA 1
ATOM 603 C C . ASP A 1 74 ? 46.579 -7.489 0.059 1.00 17.83 73 ASP A C 1
ATOM 604 O O . ASP A 1 74 ? 47.456 -8.324 -0.052 1.00 22.05 73 ASP A O 1
ATOM 613 N N . GLU A 1 75 ? 46.593 -6.342 -0.633 1.00 14.88 74 GLU A N 1
ATOM 614 C CA A GLU A 1 75 ? 47.538 -6.031 -1.659 0.50 16.11 74 GLU A CA 1
ATOM 615 C CA B GLU A 1 75 ? 47.689 -6.021 -1.549 0.50 16.39 74 GLU A CA 1
ATOM 616 C C . GLU A 1 75 ? 47.880 -4.528 -1.571 1.00 14.66 74 GLU A C 1
ATOM 617 O O . GLU A 1 75 ? 46.928 -3.747 -1.535 1.00 14.22 74 GLU A O 1
ATOM 628 N N . PHE A 1 76 ? 49.161 -4.156 -1.599 1.00 16.16 75 PHE A N 1
ATOM 629 C CA . PHE A 1 76 ? 49.622 -2.761 -1.620 1.00 15.91 75 PHE A CA 1
ATOM 630 C C . PHE A 1 76 ? 50.570 -2.657 -2.821 1.00 16.22 75 PHE A C 1
ATOM 631 O O . PHE A 1 76 ? 51.590 -3.349 -2.851 1.00 19.43 75 PHE A O 1
ATOM 639 N N . ILE A 1 77 ? 50.219 -1.823 -3.788 1.00 13.21 76 ILE A N 1
ATOM 640 C CA . ILE A 1 77 ? 50.912 -1.695 -5.057 1.00 13.88 76 ILE A CA 1
ATOM 641 C C . ILE A 1 77 ? 51.387 -0.257 -5.204 1.00 14.40 76 ILE A C 1
ATOM 642 O O . ILE A 1 77 ? 50.590 0.646 -5.445 1.00 14.26 76 ILE A O 1
ATOM 647 N N . GLU A 1 78 ? 52.694 -0.067 -5.044 1.00 14.69 77 GLU A N 1
ATOM 648 C CA . GLU A 1 78 ? 53.299 1.280 -5.044 1.00 15.79 77 GLU A CA 1
ATOM 649 C C . GLU A 1 78 ? 54.168 1.493 -6.257 1.00 15.60 77 GLU A C 1
ATOM 650 O O . GLU A 1 78 ? 54.982 0.624 -6.614 1.00 18.21 77 GLU A O 1
ATOM 656 N N . SER A 1 79 ? 54.002 2.651 -6.880 1.00 15.04 78 SER A N 1
ATOM 657 C CA . SER A 1 79 ? 54.878 3.112 -7.936 1.00 14.81 78 SER A CA 1
ATOM 658 C C . SER A 1 79 ? 55.010 4.613 -7.827 1.00 14.96 78 SER A C 1
ATOM 659 O O . SER A 1 79 ? 54.014 5.322 -7.944 1.00 16.14 78 SER A O 1
ATOM 662 N N . GLY A 1 80 ? 56.230 5.099 -7.617 1.00 17.10 79 GLY A N 1
ATOM 663 C CA . GLY A 1 80 ? 56.434 6.526 -7.437 1.00 18.00 79 GLY A CA 1
ATOM 664 C C . GLY A 1 80 ? 55.655 6.953 -6.192 1.00 17.04 79 GLY A C 1
ATOM 665 O O . GLY A 1 80 ? 55.731 6.309 -5.135 1.00 18.18 79 GLY A O 1
ATOM 666 N N . GLU A 1 81 ? 54.888 8.011 -6.353 1.00 17.43 80 GLU A N 1
ATOM 667 C CA . GLU A 1 81 ? 54.069 8.587 -5.281 1.00 16.01 80 GLU A CA 1
ATOM 668 C C . GLU A 1 81 ? 52.622 8.094 -5.278 1.00 14.96 80 GLU A C 1
ATOM 669 O O . GLU A 1 81 ? 51.794 8.663 -4.572 1.00 15.14 80 GLU A O 1
ATOM 675 N N . ARG A 1 82 ? 52.332 7.018 -6.033 1.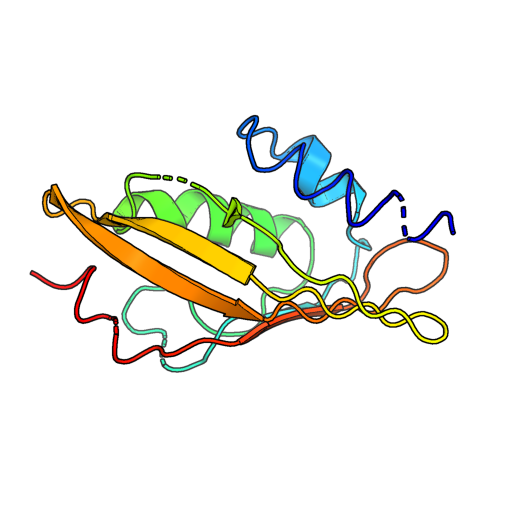00 14.26 81 ARG A N 1
ATOM 676 C CA A ARG A 1 82 ? 51.018 6.402 -6.053 0.50 13.25 81 ARG A CA 1
ATOM 677 C CA B ARG A 1 82 ? 50.998 6.430 -6.029 0.50 14.51 81 ARG A CA 1
ATOM 678 C C . ARG A 1 82 ? 51.031 5.075 -5.326 1.00 12.84 81 ARG A C 1
ATOM 679 O O . ARG A 1 82 ? 51.956 4.292 -5.521 1.00 14.12 81 ARG A O 1
ATOM 694 N N . ILE A 1 83 ? 49.997 4.804 -4.520 1.00 12.41 82 ILE A N 1
ATOM 695 C CA . ILE A 1 83 ? 49.811 3.519 -3.863 1.00 12.58 82 ILE A CA 1
ATOM 696 C C . ILE A 1 83 ? 48.357 3.088 -4.071 1.00 11.51 82 ILE A C 1
ATOM 697 O O . ILE A 1 83 ? 47.445 3.832 -3.740 1.00 11.51 82 ILE A O 1
ATOM 702 N N . VAL A 1 84 ? 48.176 1.873 -4.576 1.00 10.86 83 VAL A N 1
ATOM 703 C CA . VAL A 1 84 ? 46.853 1.263 -4.737 1.00 10.27 83 VAL A CA 1
ATOM 704 C C . VAL A 1 84 ? 46.766 0.138 -3.729 1.00 10.73 83 VAL A C 1
ATOM 705 O O . VAL A 1 84 ? 47.680 -0.695 -3.613 1.00 12.36 83 VAL A O 1
ATOM 709 N N . VAL A 1 85 ? 45.680 0.123 -2.965 1.00 10.60 84 VAL A N 1
ATOM 710 C CA . VAL A 1 85 ? 45.418 -0.911 -1.969 1.00 11.06 84 VAL A CA 1
ATOM 711 C C . VAL A 1 85 ? 44.161 -1.672 -2.417 1.00 10.58 84 VAL A C 1
ATOM 712 O O . VAL A 1 85 ? 43.128 -1.078 -2.745 1.00 11.17 84 VAL A O 1
ATOM 716 N N . LEU A 1 86 ? 44.269 -2.990 -2.439 1.00 10.18 85 LEU A N 1
ATOM 717 C CA A LEU A 1 86 ? 43.080 -3.790 -2.715 0.50 11.35 85 LEU A CA 1
ATOM 718 C CA B LEU A 1 8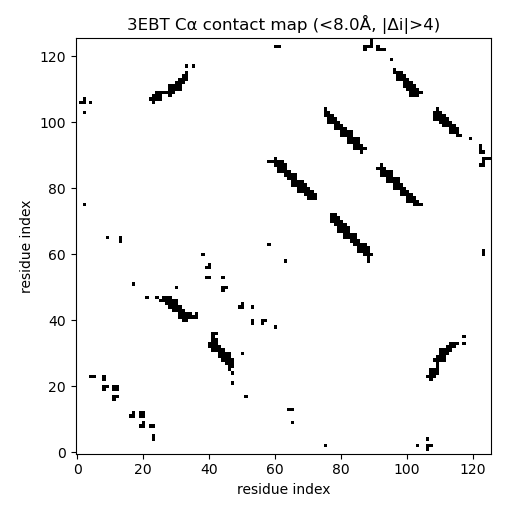6 ? 43.216 -3.935 -2.803 0.50 11.13 85 LEU A CA 1
ATOM 719 C C . LEU A 1 86 ? 42.817 -4.693 -1.555 1.00 11.05 85 LEU A C 1
ATOM 720 O O . LEU A 1 86 ? 43.714 -5.116 -0.825 1.00 12.93 85 LEU A O 1
ATOM 729 N N . GLY A 1 87 ? 41.543 -4.965 -1.342 1.00 11.65 86 GLY A N 1
ATOM 730 C CA . GLY A 1 87 ? 41.152 -5.811 -0.253 1.00 13.05 86 GLY A CA 1
ATOM 731 C C . GLY A 1 87 ? 39.678 -6.080 -0.209 1.00 12.30 86 GLY A C 1
ATOM 732 O O . GLY A 1 87 ? 38.951 -5.851 -1.162 1.00 11.30 86 GLY A O 1
ATOM 733 N N . THR A 1 88 ? 39.244 -6.613 0.918 1.00 12.81 87 THR A N 1
ATOM 734 C CA . THR A 1 88 ? 37.848 -6.842 1.227 1.00 12.75 87 THR A CA 1
ATOM 735 C C . THR A 1 88 ? 37.511 -6.088 2.482 1.00 12.98 87 THR A C 1
ATOM 736 O O . THR A 1 88 ? 38.404 -5.643 3.237 1.00 14.31 87 THR A O 1
ATOM 740 N N . ARG A 1 89 ? 36.224 -5.916 2.725 1.00 11.91 88 ARG A N 1
ATOM 741 C CA . ARG A 1 89 ? 35.763 -5.299 3.948 1.00 12.44 88 ARG A CA 1
ATOM 742 C C . ARG A 1 89 ? 34.472 -5.934 4.373 1.00 13.71 88 ARG A C 1
ATOM 743 O O . ARG A 1 89 ? 33.619 -6.285 3.539 1.00 13.73 88 ARG A O 1
ATOM 751 N N . ARG A 1 90 ? 34.322 -6.050 5.678 1.00 13.69 89 ARG A N 1
ATOM 752 C CA . ARG A 1 90 ? 33.150 -6.626 6.274 1.00 13.96 89 ARG A CA 1
ATOM 753 C C . ARG A 1 90 ? 32.295 -5.452 6.744 1.00 13.56 89 ARG A C 1
ATOM 754 O O . ARG A 1 90 ? 32.764 -4.646 7.551 1.00 16.20 89 ARG A O 1
ATOM 762 N N . VAL A 1 91 ? 31.074 -5.349 6.230 1.00 13.83 90 VAL A N 1
ATOM 763 C CA . VAL A 1 91 ? 30.223 -4.215 6.465 1.00 14.88 90 VAL A CA 1
ATOM 764 C C . VAL A 1 91 ? 28.911 -4.671 7.084 1.00 15.58 90 VAL A C 1
ATOM 765 O O . VAL A 1 91 ? 28.296 -5.620 6.594 1.00 15.20 90 VAL A O 1
ATOM 769 N N . THR A 1 92 ? 28.506 -3.982 8.151 1.00 16.45 91 THR A N 1
ATOM 770 C CA . THR A 1 92 ? 27.200 -4.188 8.758 1.00 17.02 91 T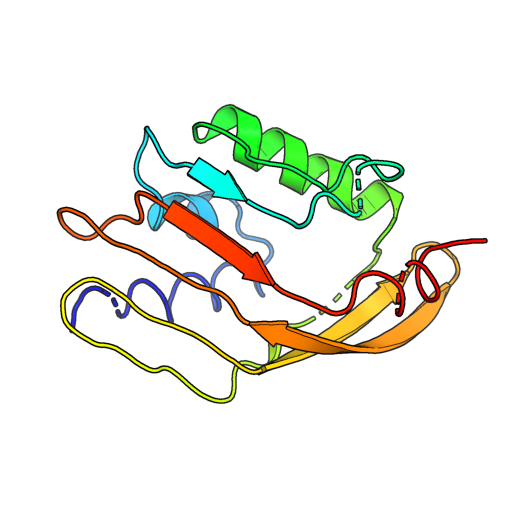HR A CA 1
ATOM 771 C C . THR A 1 92 ? 26.429 -2.886 8.601 1.00 17.15 91 THR A C 1
ATOM 772 O O . THR A 1 92 ? 26.919 -1.832 9.039 1.00 18.83 91 THR A O 1
ATOM 776 N N . ALA A 1 93 ? 25.267 -2.953 7.961 1.00 15.64 92 ALA A N 1
ATOM 777 C CA . ALA A 1 93 ? 24.373 -1.820 7.744 1.00 16.68 92 ALA A CA 1
ATOM 778 C C . ALA A 1 93 ? 23.587 -1.506 9.008 1.00 17.77 92 ALA A C 1
ATOM 779 O O . ALA A 1 93 ? 23.401 -2.362 9.890 1.00 18.26 92 ALA A O 1
ATOM 781 N N . VAL A 1 94 ? 23.090 -0.269 9.078 1.00 17.56 93 VAL A N 1
ATOM 782 C CA . VAL A 1 94 ? 22.182 0.153 10.154 1.00 18.81 93 VAL A CA 1
ATOM 783 C C . VAL A 1 94 ? 20.939 -0.741 10.173 1.00 19.99 93 VAL A C 1
ATOM 784 O O . VAL A 1 94 ? 20.397 -1.029 11.275 1.00 20.75 93 VAL A O 1
ATOM 788 N N . ASN A 1 95 ? 20.520 -1.233 9.002 1.00 18.50 94 ASN A N 1
ATOM 789 C CA . ASN A 1 95 ? 19.371 -2.162 8.916 1.00 18.76 94 ASN A CA 1
ATOM 790 C C . ASN A 1 95 ? 19.627 -3.551 9.536 1.00 19.14 94 ASN A C 1
ATOM 791 O O . ASN A 1 95 ? 18.669 -4.320 9.644 1.00 21.71 94 ASN A O 1
ATOM 796 N N . GLY A 1 96 ? 20.858 -3.842 9.957 1.00 18.52 95 GLY A N 1
ATOM 797 C CA . GLY A 1 96 ? 21.238 -5.071 10.651 1.00 19.65 95 GLY A CA 1
ATOM 798 C C . GLY A 1 96 ? 21.856 -6.150 9.790 1.00 18.60 95 GLY A C 1
ATOM 799 O O . GLY A 1 96 ? 22.392 -7.124 10.323 1.00 20.70 95 GLY A O 1
ATOM 800 N N . ARG A 1 97 ? 21.795 -5.988 8.462 1.00 17.60 96 ARG A N 1
ATOM 801 C CA . ARG A 1 97 ? 22.394 -6.956 7.550 1.00 15.64 96 ARG A CA 1
ATOM 802 C C . ARG A 1 97 ? 23.885 -6.737 7.404 1.00 16.85 96 ARG A C 1
ATOM 803 O O . ARG A 1 97 ? 24.367 -5.616 7.574 1.00 16.89 96 ARG A O 1
ATOM 811 N N . SER A 1 98 ? 24.612 -7.810 7.119 1.00 15.97 97 SER A N 1
ATOM 812 C CA . SER A 1 98 ? 26.042 -7.769 6.882 1.00 15.52 97 SER A CA 1
ATOM 813 C C . SER A 1 98 ? 26.424 -8.472 5.590 1.00 14.24 97 SER A C 1
ATOM 814 O O . SER A 1 98 ? 25.697 -9.333 5.095 1.00 14.91 97 SER A O 1
ATOM 817 N N . ALA A 1 99 ? 27.592 -8.095 5.068 1.00 13.28 98 ALA A N 1
ATOM 818 C CA . ALA A 1 99 ? 28.158 -8.736 3.887 1.00 12.50 98 ALA A CA 1
ATOM 819 C C . ALA A 1 99 ? 29.623 -8.417 3.794 1.00 12.41 98 ALA A C 1
ATOM 820 O O . ALA A 1 99 ? 30.092 -7.448 4.395 1.00 14.08 98 ALA A O 1
ATOM 822 N N . THR A 1 100 ? 30.337 -9.240 3.035 1.00 12.00 99 THR A N 1
ATOM 823 C CA . THR A 1 100 ? 31.734 -8.989 2.694 1.00 12.76 99 THR A CA 1
ATOM 824 C C . THR A 1 100 ? 31.750 -8.421 1.294 1.00 11.92 99 THR A C 1
ATOM 825 O O . THR A 1 100 ? 31.155 -8.989 0.389 1.00 12.80 99 THR A O 1
ATOM 829 N N . LEU A 1 101 ? 32.439 -7.301 1.127 1.00 11.14 100 LEU A N 1
ATOM 830 C CA . LEU A 1 101 ? 32.516 -6.585 -0.130 1.00 10.60 100 LEU A CA 1
ATOM 831 C C . LEU A 1 101 ? 33.985 -6.344 -0.476 1.00 10.44 100 LEU A C 1
ATOM 832 O O . LEU A 1 101 ? 34.872 -6.573 0.356 1.00 13.02 100 LEU A O 1
ATOM 837 N N . LYS A 1 102 ? 34.243 -5.895 -1.697 1.00 10.37 101 LYS A N 1
ATOM 838 C CA . LYS A 1 102 ? 35.593 -5.592 -2.168 1.00 10.09 101 LYS A CA 1
ATOM 839 C C . LYS A 1 102 ? 35.818 -4.092 -2.191 1.00 9.76 101 LYS A C 1
ATOM 840 O O . LYS A 1 102 ? 34.871 -3.318 -2.351 1.00 10.76 101 LYS A O 1
ATOM 846 N N . PHE A 1 103 ? 37.066 -3.692 -2.044 1.00 10.04 102 PHE A N 1
ATOM 847 C CA . PHE A 1 103 ? 37.431 -2.303 -2.253 1.00 10.00 102 PHE A CA 1
ATOM 848 C C . PHE A 1 103 ? 38.743 -2.164 -2.992 1.00 9.17 102 PHE A C 1
ATOM 849 O O . PHE A 1 103 ? 39.586 -3.061 -2.948 1.00 10.51 102 PHE A O 1
ATOM 857 N N . VAL A 1 104 ? 38.904 -1.021 -3.655 1.00 9.44 103 VAL A N 1
ATOM 858 C CA . VAL A 1 104 ? 40.166 -0.580 -4.207 1.00 9.24 103 VAL A CA 1
ATOM 859 C C . VAL A 1 104 ? 40.330 0.886 -3.777 1.00 9.81 103 VAL A C 1
ATOM 860 O O . VAL A 1 104 ? 39.452 1.702 -4.024 1.00 10.29 103 VAL A O 1
ATOM 864 N N . HIS A 1 105 ? 41.430 1.172 -3.093 1.00 8.65 104 HIS A N 1
ATOM 865 C CA . HIS A 1 105 ? 41.768 2.540 -2.711 1.00 9.27 104 HIS A CA 1
ATOM 866 C C . HIS A 1 105 ? 42.976 3.003 -3.494 1.00 9.79 104 HIS A C 1
ATOM 867 O O . HIS A 1 105 ? 44.006 2.305 -3.533 1.00 11.52 104 HIS A O 1
ATOM 874 N N . VAL A 1 106 ? 42.871 4.181 -4.077 1.00 10.03 105 VAL A N 1
ATOM 875 C CA A VAL A 1 106 ? 43.932 4.828 -4.831 0.50 10.39 105 VAL A CA 1
ATOM 876 C CA B VAL A 1 106 ? 44.028 4.773 -4.744 0.50 10.91 105 VAL A CA 1
ATOM 877 C C . VAL A 1 106 ? 44.417 6.037 -4.001 1.00 10.94 105 VAL A C 1
ATOM 878 O O . VAL A 1 106 ? 43.609 6.901 -3.709 1.00 11.07 105 VAL A O 1
ATOM 885 N N . TRP A 1 107 ? 45.698 6.069 -3.662 1.00 11.22 106 TRP A N 1
ATOM 886 C CA . TRP A 1 107 ? 46.327 7.141 -2.919 1.00 11.47 106 TRP A CA 1
ATOM 887 C C . TRP A 1 107 ? 47.381 7.805 -3.768 1.00 11.63 106 TRP A C 1
ATOM 888 O O . TRP A 1 107 ? 48.186 7.106 -4.383 1.00 13.71 106 TRP A O 1
ATOM 899 N N . ARG A 1 108 ? 47.401 9.150 -3.829 1.00 11.42 107 ARG A N 1
ATOM 900 C CA A ARG A 1 108 ? 48.478 9.848 -4.529 0.50 10.74 107 ARG A CA 1
ATOM 901 C CA B ARG A 1 108 ? 48.466 9.884 -4.542 0.25 11.13 107 ARG A CA 1
ATOM 902 C CA C ARG A 1 108 ? 48.468 9.890 -4.548 0.25 11.76 107 ARG A CA 1
ATOM 903 C C . ARG A 1 108 ? 49.034 10.898 -3.568 1.00 11.86 107 ARG A C 1
ATOM 904 O O . ARG A 1 108 ? 48.295 11.729 -3.038 1.00 12.23 107 ARG A O 1
ATOM 926 N N . PHE A 1 109 ? 50.337 10.807 -3.345 1.00 12.46 108 PHE A N 1
ATOM 927 C CA . PHE A 1 109 ? 51.065 11.654 -2.422 1.00 12.31 108 PHE A CA 1
ATOM 928 C C . PHE A 1 109 ? 51.812 12.787 -3.074 1.00 12.84 108 PHE A C 1
ATOM 929 O O . PHE A 1 109 ? 52.283 12.676 -4.198 1.00 14.08 108 PHE A O 1
ATOM 937 N N . GLU A 1 110 ? 51.944 13.857 -2.279 1.00 13.46 109 GLU A N 1
ATOM 938 C CA . GLU A 1 110 ? 52.901 14.944 -2.543 1.00 13.32 109 GLU A CA 1
ATOM 939 C C . GLU A 1 110 ? 53.533 15.267 -1.212 1.00 13.84 109 GLU A C 1
ATOM 940 O O . GLU A 1 110 ? 52.833 15.513 -0.236 1.00 13.21 109 GLU A O 1
ATOM 946 N N . ASN A 1 111 ? 54.861 15.240 -1.154 1.00 14.19 110 ASN A N 1
ATOM 947 C CA . ASN A 1 111 ? 55.552 15.527 0.107 1.00 13.90 110 ASN A CA 1
ATOM 948 C C . ASN A 1 111 ? 55.068 14.666 1.265 1.00 14.76 110 ASN A C 1
ATOM 949 O O . ASN A 1 111 ? 55.024 15.097 2.407 1.00 16.29 110 ASN A O 1
ATOM 954 N N . GLY A 1 112 ? 54.722 13.415 0.965 1.00 14.29 111 GLY A N 1
ATOM 955 C CA . GLY A 1 112 ? 54.373 12.508 2.021 1.00 14.85 111 GLY A CA 1
ATOM 956 C C . GLY A 1 112 ? 52.998 12.607 2.628 1.00 14.23 111 GLY A C 1
ATOM 957 O O . GLY A 1 112 ? 52.726 11.934 3.590 1.00 16.13 111 GLY A O 1
ATOM 958 N N . ARG A 1 113 ? 52.137 13.450 2.068 1.00 14.06 112 ARG A N 1
ATOM 959 C CA . ARG A 1 113 ? 50.728 13.479 2.431 1.00 13.90 112 ARG A CA 1
ATOM 960 C C . ARG A 1 113 ? 49.881 13.262 1.182 1.00 13.40 112 ARG A C 1
ATOM 961 O O . ARG A 1 113 ? 50.274 13.637 0.082 1.00 13.19 112 ARG A O 1
ATOM 969 N N . ALA A 1 114 ? 48.720 12.635 1.355 1.00 13.49 113 ALA A N 1
ATOM 970 C CA . ALA A 1 114 ? 47.872 12.300 0.222 1.00 12.48 113 ALA A CA 1
ATOM 971 C C . ALA A 1 114 ? 47.106 13.524 -0.252 1.00 12.59 113 ALA A C 1
ATOM 972 O O . ALA A 1 114 ? 46.336 14.111 0.513 1.00 13.59 113 ALA A O 1
ATOM 974 N N . VAL A 1 115 ? 47.346 13.931 -1.489 1.00 11.80 114 VAL A N 1
ATOM 975 C CA . VAL A 1 115 ? 46.597 14.990 -2.159 1.00 12.07 114 VAL A CA 1
ATOM 976 C C . VAL A 1 115 ? 45.319 14.457 -2.793 1.00 12.05 114 VAL A C 1
ATOM 977 O O . VAL A 1 115 ? 44.365 15.204 -2.963 1.00 12.03 114 VAL A O 1
ATOM 981 N N . THR A 1 116 ? 45.303 13.177 -3.158 1.00 11.54 115 THR A N 1
ATOM 982 C CA . THR A 1 116 ? 44.052 12.539 -3.554 1.00 11.00 115 THR A CA 1
ATOM 983 C C . THR A 1 116 ? 43.956 11.172 -2.911 1.00 11.72 115 THR A C 1
ATOM 984 O O . THR A 1 116 ? 44.966 10.482 -2.687 1.00 11.60 115 THR A O 1
ATOM 988 N N . PHE A 1 117 ? 42.713 10.788 -2.655 1.00 10.92 116 PHE A N 1
ATOM 989 C CA . PHE A 1 117 ? 42.344 9.456 -2.184 1.00 11.14 116 PHE A CA 1
ATOM 990 C C . PHE A 1 117 ? 41.035 9.133 -2.877 1.00 10.44 116 PHE A C 1
ATOM 991 O O . PHE A 1 117 ? 40.168 9.988 -2.969 1.00 11.37 116 PHE A O 1
ATOM 999 N N . GLU A 1 118 ? 40.871 7.904 -3.364 1.00 10.11 117 GLU A N 1
ATOM 1000 C CA . GLU A 1 118 ? 39.615 7.517 -3.966 1.00 9.09 117 GLU A CA 1
ATOM 1001 C C . GLU A 1 118 ? 39.331 6.041 -3.703 1.00 8.82 117 GLU A C 1
ATOM 1002 O O . GLU A 1 118 ? 40.222 5.197 -3.826 1.00 9.88 117 GLU A O 1
ATOM 1008 N N . ASP A 1 119 ? 38.072 5.773 -3.366 1.00 9.71 118 ASP A N 1
ATOM 1009 C CA . ASP A 1 119 ? 37.572 4.421 -3.104 1.00 9.09 118 ASP A CA 1
ATOM 1010 C C . ASP A 1 119 ? 36.683 4.025 -4.291 1.00 9.36 118 ASP A C 1
ATOM 1011 O O . ASP A 1 119 ? 35.739 4.734 -4.631 1.00 10.18 118 ASP A O 1
ATOM 1016 N N . HIS A 1 120 ? 37.047 2.916 -4.937 1.00 8.86 119 HIS A N 1
ATOM 1017 C CA . HIS A 1 120 ? 36.331 2.350 -6.077 1.00 8.98 119 HIS A CA 1
ATOM 1018 C C . HIS A 1 120 ? 35.744 1.004 -5.656 1.00 8.79 119 HIS A C 1
ATOM 1019 O O . HIS A 1 120 ? 36.473 0.129 -5.148 1.00 9.31 119 HIS A O 1
ATOM 1026 N N . PHE A 1 121 ? 34.459 0.827 -5.902 1.00 9.15 120 PHE A N 1
ATOM 1027 C CA . PHE A 1 121 ? 33.771 -0.406 -5.518 1.00 9.22 120 PHE A CA 1
ATOM 1028 C C . PHE A 1 121 ? 32.411 -0.544 -6.196 1.00 9.43 120 PHE A C 1
ATOM 1029 O O . PHE A 1 121 ? 31.877 0.383 -6.807 1.00 10.10 120 PHE A O 1
ATOM 1037 N N . ASP A 1 122 ? 31.858 -1.738 -6.032 1.00 9.31 121 ASP A N 1
ATOM 1038 C CA . ASP A 1 122 ? 30.562 -2.146 -6.578 1.00 9.36 121 ASP A CA 1
ATOM 1039 C C . ASP A 1 122 ? 29.477 -1.468 -5.758 1.00 9.47 121 ASP A C 1
ATOM 1040 O O . ASP A 1 122 ? 29.039 -1.939 -4.713 1.00 10.04 121 ASP A O 1
ATOM 1045 N N . THR A 1 123 ? 29.024 -0.342 -6.284 1.00 9.71 122 THR A N 1
ATOM 1046 C CA . THR A 1 123 ? 28.030 0.481 -5.624 1.00 10.01 122 THR A CA 1
ATOM 1047 C C . THR A 1 123 ? 26.662 -0.172 -5.575 1.00 10.47 122 THR A C 1
ATOM 1048 O O . THR A 1 123 ? 25.960 -0.043 -4.581 1.00 10.97 122 THR A O 1
ATOM 1052 N N . ALA A 1 124 ? 26.261 -0.901 -6.633 1.00 9.88 123 ALA A N 1
ATOM 1053 C CA . ALA A 1 124 ? 24.984 -1.626 -6.592 1.00 10.77 123 ALA A CA 1
ATOM 1054 C C . ALA A 1 124 ? 24.959 -2.598 -5.409 1.00 11.06 123 ALA A C 1
ATOM 1055 O O . ALA A 1 124 ? 23.963 -2.698 -4.687 1.00 11.92 123 ALA A O 1
ATOM 1057 N N . GLU A 1 125 ? 26.060 -3.288 -5.180 1.00 10.35 124 GLU A N 1
ATOM 1058 C CA . GLU A 1 125 ? 26.122 -4.241 -4.055 1.00 9.92 124 GLU A CA 1
ATOM 1059 C C . GLU A 1 125 ? 26.182 -3.538 -2.709 1.00 10.70 124 GLU A C 1
ATOM 1060 O O . GLU A 1 125 ? 25.582 -4.013 -1.741 1.00 11.75 124 GLU A O 1
ATOM 1074 N N . ILE A 1 127 ? 24.788 -0.618 -2.068 1.00 11.28 126 ILE A N 1
ATOM 1075 C CA . ILE A 1 127 ? 23.415 -0.129 -1.908 1.00 12.52 126 ILE A CA 1
ATOM 1076 C C . ILE A 1 127 ? 22.463 -1.261 -1.520 1.00 13.14 126 ILE A C 1
ATOM 1077 O O . ILE A 1 127 ? 21.615 -1.088 -0.642 1.00 14.89 126 ILE A O 1
ATOM 1082 N N . ARG A 1 128 ? 22.626 -2.420 -2.143 1.00 12.22 127 ARG A N 1
ATOM 1083 C CA . ARG A 1 128 ? 21.812 -3.590 -1.781 1.00 13.85 127 ARG A CA 1
ATOM 1084 C C . ARG A 1 128 ?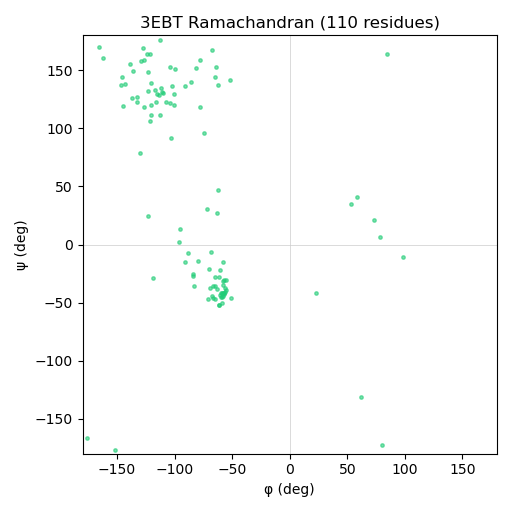 21.939 -3.905 -0.296 1.00 13.91 127 ARG A C 1
ATOM 1085 O O . ARG A 1 128 ? 20.966 -4.275 0.355 1.00 15.53 127 ARG A O 1
ATOM 1093 N N . LEU A 1 129 ? 23.126 -3.733 0.263 1.00 12.36 128 LEU A N 1
ATOM 1094 C CA . LEU A 1 129 ? 23.375 -3.976 1.659 1.00 12.98 128 LEU A CA 1
ATOM 1095 C C . LEU A 1 129 ? 22.750 -2.953 2.584 1.00 13.98 128 LEU A C 1
ATOM 1096 O O . LEU A 1 129 ? 22.111 -3.332 3.585 1.00 15.26 128 LEU A O 1
ATOM 1101 N N . ILE A 1 130 ? 22.917 -1.665 2.261 1.00 14.33 129 ILE A N 1
ATOM 1102 C CA . ILE A 1 130 ? 22.511 -0.600 3.186 1.00 15.35 129 ILE A CA 1
ATOM 1103 C C . ILE A 1 130 ? 21.092 -0.093 3.008 1.00 16.73 129 ILE A C 1
ATOM 1104 O O . ILE A 1 130 ? 20.594 0.559 3.935 1.00 19.26 129 ILE A O 1
ATOM 1109 N N . THR A 1 131 ? 20.432 -0.398 1.889 1.00 16.23 130 THR A N 1
ATOM 1110 C CA . THR A 1 131 ? 19.051 0.047 1.635 1.00 19.95 130 THR A CA 1
AT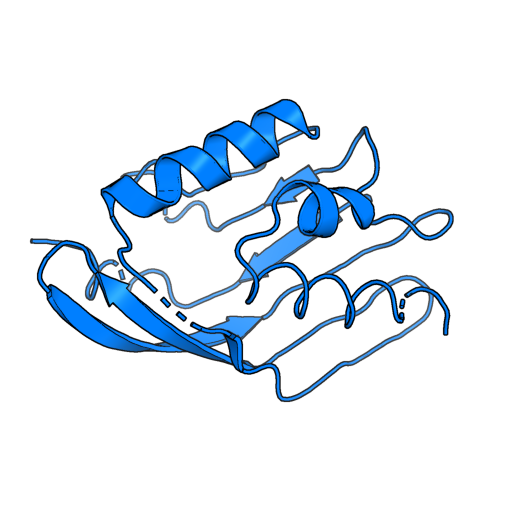OM 1111 C C . THR A 1 131 ? 18.059 -0.640 2.610 1.00 23.75 130 THR A C 1
ATOM 1112 O O . THR A 1 131 ? 18.423 -1.580 3.274 1.00 24.47 130 THR A O 1
ATOM 1116 N N . ALA A 1 132 ? 16.812 -0.184 2.711 1.00 29.29 131 ALA A N 1
ATOM 1117 C CA . ALA A 1 132 ? 15.810 -0.896 3.590 1.00 29.40 131 ALA A CA 1
ATOM 1118 C C . ALA A 1 132 ? 15.723 -2.392 3.244 1.00 32.38 131 ALA A C 1
ATOM 1119 O O . ALA A 1 132 ? 15.546 -2.804 2.087 1.00 34.19 131 ALA A O 1
#

Nearest PDB structures (foldseek):
  3ebt-assembly1_A-2  TM=1.005E+00  e=2.620E-24  Burkholderia pseudomallei K96243
  6wf4-assembly1_A  TM=9.728E-01  e=1.934E-16  Streptomyces sp. RM-5-8
  3ec9-assembly1_A  TM=8.921E-01  e=1.736E-10  Burkholderia thailandensis E264
  3f14-assembly1_A-2  TM=7.722E-01  e=1.459E-07  Cytophaga hutchinsonii ATCC 33406
  4j8t-assembly5_B  TM=7.340E-01  e=1.583E-06  Pseudomonas aeruginosa PAO1

Foldseek 3Di:
DLLCLVVQLQVCVQVVNLVSVCVQADQQAWEAEDPLCPQPQGGTQTGSVSVVVNVVSCVVWWVAHWDWDDWDDDDQKIKTWTWTWTATPVGDIDIFIWIWIFGDDPRHTNYIYIDGDSVVCVRRPD

Organism: Burkholderia pseudomallei (strain K96243) (NCBI:txid272560)

CATH classification: 3.10.450.50

Solvent-accessible surface area: 7125 Å² total

InterPro domains:
  IPR032710 NTF2-like domain superfamily [SSF54427] (1-128)
  IPR037401 SnoaL-like domain [PF12680] (8-114)